Protein AF-A0A6L7NJU3-F1 (afdb_monomer)

Radius of gyration: 15.27 Å; Cα contacts (8 Å, |Δi|>4): 249; chains: 1; bounding box: 39×28×47 Å

pLDDT: mean 83.59, std 12.4, range [41.34, 96.31]

Secondary structure (DSSP, 8-state):
------EEEEEEETT-S-EEEEEEEEEEEEEEEEEETTEEEEEEEEEEEEEHHHHHHHHT--TTTGGGS-GGGEEEEETTEEEEEEEEEEETTTTEEEEEEEEEEEEEE----

Structure (mmCIF, N/CA/C/O backbone):
data_AF-A0A6L7NJU3-F1
#
_entry.id   AF-A0A6L7NJU3-F1
#
loop_
_atom_site.group_PDB
_atom_site.id
_atom_site.type_symbol
_atom_site.label_atom_id
_atom_site.label_alt_id
_atom_site.label_comp_id
_atom_site.label_asym_id
_atom_site.label_entity_id
_atom_site.label_seq_id
_atom_site.pdbx_PDB_ins_code
_atom_site.Cartn_x
_atom_site.Cartn_y
_atom_site.Cartn_z
_atom_site.occupancy
_atom_site.B_iso_or_equiv
_atom_site.auth_seq_id
_atom_site.auth_comp_id
_atom_site.auth_asym_id
_atom_site.auth_atom_id
_atom_site.pdbx_PDB_model_num
ATOM 1 N N . MET A 1 1 ? -6.549 13.985 17.426 1.00 56.78 1 MET A N 1
ATOM 2 C CA . MET A 1 1 ? -6.644 14.193 15.965 1.00 56.78 1 MET A CA 1
ATOM 3 C C . MET A 1 1 ? -7.227 12.918 15.376 1.00 56.78 1 MET A C 1
ATOM 5 O O . MET A 1 1 ? -6.828 11.865 15.842 1.00 56.78 1 MET A O 1
ATOM 9 N N . ALA A 1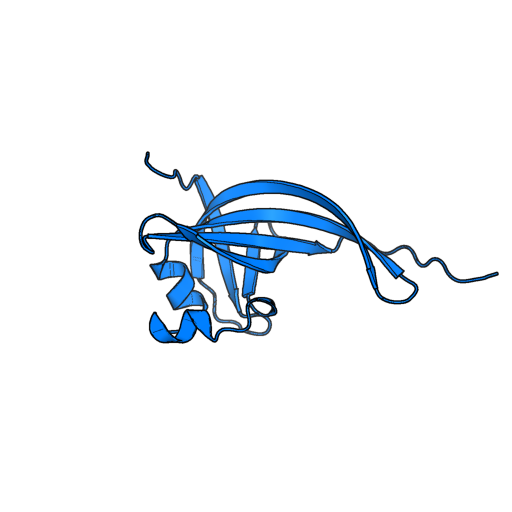 2 ? -8.215 12.988 14.480 1.00 76.88 2 ALA A N 1
ATOM 10 C CA . ALA A 1 2 ? -8.810 11.798 13.865 1.00 76.88 2 ALA A CA 1
ATOM 11 C C . ALA A 1 2 ? -8.364 11.715 12.401 1.00 76.88 2 ALA A C 1
ATOM 13 O O . ALA A 1 2 ? -8.594 12.656 11.642 1.00 76.88 2 ALA A O 1
ATOM 14 N N . ILE A 1 3 ? -7.709 10.619 12.012 1.00 86.62 3 ILE A N 1
ATOM 15 C CA . ILE A 1 3 ? -7.325 10.368 10.617 1.00 86.62 3 ILE A CA 1
ATOM 16 C C . ILE A 1 3 ? -8.593 10.105 9.794 1.00 86.62 3 ILE A C 1
ATOM 18 O O . ILE A 1 3 ? -9.370 9.199 10.101 1.00 86.62 3 ILE A O 1
ATOM 22 N N . ARG A 1 4 ? -8.808 10.899 8.741 1.00 91.25 4 ARG A N 1
ATOM 23 C CA . ARG A 1 4 ? -9.911 10.714 7.790 1.00 91.25 4 ARG A CA 1
ATOM 24 C C . ARG A 1 4 ? -9.479 9.766 6.675 1.00 91.25 4 ARG A C 1
ATOM 26 O O . ARG A 1 4 ? -8.426 9.975 6.089 1.00 91.25 4 ARG A O 1
ATOM 33 N N . LEU A 1 5 ? -10.308 8.766 6.382 1.00 93.50 5 LEU A N 1
ATOM 34 C CA . LEU A 1 5 ? -10.127 7.828 5.272 1.00 93.50 5 LEU A CA 1
ATOM 35 C C . LEU A 1 5 ? -11.168 8.160 4.204 1.00 93.50 5 LEU A C 1
ATOM 37 O O . LEU A 1 5 ? -12.363 8.118 4.493 1.00 93.50 5 LEU A O 1
ATOM 41 N N . ASP A 1 6 ? -10.731 8.552 3.015 1.00 94.81 6 ASP A N 1
ATOM 42 C CA . ASP A 1 6 ? -11.568 9.229 2.021 1.00 94.81 6 ASP A CA 1
ATOM 43 C C . ASP A 1 6 ? -11.429 8.682 0.598 1.00 94.81 6 ASP A C 1
ATOM 45 O O . ASP A 1 6 ? -12.172 9.106 -0.287 1.00 94.81 6 ASP A O 1
ATOM 49 N N . ARG A 1 7 ? -10.538 7.714 0.372 1.00 95.69 7 ARG A N 1
ATOM 50 C CA . ARG A 1 7 ? -10.363 7.051 -0.920 1.00 95.69 7 ARG A CA 1
ATOM 51 C C . ARG A 1 7 ? -10.529 5.535 -0.796 1.00 95.69 7 ARG A C 1
ATOM 53 O O . ARG A 1 7 ? -9.935 4.941 0.104 1.00 95.69 7 ARG A O 1
ATOM 60 N N . PRO A 1 8 ? -11.307 4.885 -1.677 1.00 95.56 8 PRO A N 1
ATOM 61 C CA . PRO A 1 8 ? -11.371 3.432 -1.716 1.00 95.56 8 PRO A CA 1
ATOM 62 C C . PRO A 1 8 ? -10.062 2.860 -2.271 1.00 95.56 8 PRO A C 1
ATOM 64 O O . PRO A 1 8 ? -9.511 3.375 -3.244 1.00 95.56 8 PRO A O 1
ATOM 67 N N . VAL A 1 9 ? -9.583 1.779 -1.664 1.00 95.06 9 VAL A N 1
ATOM 68 C CA . VAL A 1 9 ? -8.411 1.016 -2.103 1.00 95.06 9 VAL A CA 1
ATOM 69 C C . VAL A 1 9 ? -8.669 -0.474 -1.929 1.00 95.06 9 VAL A C 1
ATOM 71 O O . VAL A 1 9 ? -9.482 -0.888 -1.097 1.00 95.06 9 VAL A O 1
ATOM 74 N N . THR A 1 10 ? -7.918 -1.286 -2.658 1.00 93.31 10 THR A N 1
ATOM 75 C CA . THR A 1 10 ? -7.856 -2.728 -2.424 1.00 93.31 10 THR A CA 1
ATOM 76 C C . THR A 1 10 ? -6.468 -3.084 -1.921 1.00 93.31 10 THR A C 1
ATOM 78 O O . THR A 1 10 ? -5.472 -2.746 -2.554 1.00 93.31 10 THR A O 1
ATOM 81 N N . VAL A 1 11 ? -6.390 -3.776 -0.791 1.00 91.06 11 VAL A N 1
ATOM 82 C CA . VAL A 1 11 ? -5.140 -4.314 -0.247 1.00 91.06 11 VAL A CA 1
ATOM 83 C C . VAL A 1 11 ? -5.093 -5.802 -0.564 1.00 91.06 11 VAL A C 1
ATOM 85 O O . VAL A 1 11 ? -6.076 -6.510 -0.340 1.00 91.06 11 VAL A O 1
ATOM 88 N N . ARG A 1 12 ? -3.975 -6.285 -1.101 1.00 90.50 12 ARG A N 1
ATOM 89 C CA . ARG A 1 12 ? -3.804 -7.699 -1.447 1.00 90.50 12 ARG A CA 1
ATOM 90 C C . ARG A 1 12 ? -2.359 -8.148 -1.313 1.00 90.50 12 ARG A C 1
ATOM 92 O O . ARG A 1 12 ? -1.436 -7.336 -1.289 1.00 90.50 12 ARG A O 1
ATOM 99 N N . ARG A 1 13 ? -2.164 -9.462 -1.284 1.00 88.56 13 ARG A N 1
ATOM 100 C CA . ARG A 1 13 ? -0.838 -10.070 -1.386 1.00 88.56 13 ARG A CA 1
ATOM 101 C C . ARG A 1 13 ? -0.466 -10.262 -2.859 1.00 88.56 13 ARG A C 1
ATOM 103 O O . ARG A 1 13 ? -1.286 -10.721 -3.655 1.00 88.56 13 ARG A O 1
ATOM 110 N N . SER A 1 14 ? 0.775 -9.945 -3.211 1.00 86.69 14 SER A N 1
ATOM 111 C CA . SER A 1 14 ? 1.331 -10.183 -4.541 1.00 86.69 14 SER A CA 1
ATOM 112 C C . SER A 1 14 ? 1.216 -11.663 -4.902 1.00 86.69 14 SER A C 1
ATOM 114 O O . SER A 1 14 ? 1.507 -12.541 -4.087 1.00 86.69 14 SER A O 1
ATOM 116 N N . GLY A 1 15 ? 0.723 -11.939 -6.109 1.00 81.12 15 GLY A N 1
ATOM 117 C CA . GLY A 1 15 ? 0.465 -13.300 -6.588 1.00 81.12 15 GLY A CA 1
ATOM 118 C C . GLY A 1 15 ? -0.721 -14.031 -5.936 1.00 81.12 15 GLY A C 1
ATOM 119 O O . GLY A 1 15 ? -0.933 -15.193 -6.265 1.00 81.12 15 GLY A O 1
ATOM 120 N N . SER A 1 16 ? -1.500 -13.389 -5.053 1.00 82.56 16 SER A N 1
ATOM 121 C CA . SER A 1 16 ? -2.732 -13.962 -4.488 1.00 82.56 16 SER A CA 1
ATOM 122 C C . SER A 1 16 ? -3.991 -13.403 -5.158 1.00 82.56 16 SER A C 1
ATOM 124 O O . SER A 1 16 ? -4.018 -12.253 -5.609 1.00 82.56 16 SER A O 1
ATOM 126 N N . THR A 1 17 ? -5.049 -14.218 -5.192 1.00 80.69 17 THR A N 1
ATOM 127 C CA . THR A 1 17 ? -6.424 -13.786 -5.492 1.00 80.69 17 THR A CA 1
ATOM 128 C C . THR A 1 17 ? -7.124 -13.178 -4.278 1.00 80.69 17 THR A C 1
ATOM 130 O O . THR A 1 17 ? -8.135 -12.493 -4.434 1.00 80.69 17 THR A O 1
ATOM 133 N N . ASP A 1 18 ? -6.592 -13.404 -3.075 1.00 82.00 18 ASP A N 1
ATOM 134 C CA . ASP A 1 18 ? -7.144 -12.859 -1.841 1.00 82.00 18 ASP A CA 1
ATOM 135 C C . ASP A 1 18 ? -6.912 -11.351 -1.784 1.00 82.00 18 ASP A C 1
ATOM 137 O O . ASP A 1 18 ? -5.788 -10.858 -1.929 1.00 82.00 18 ASP A O 1
ATOM 141 N N . SER A 1 19 ? -7.993 -10.604 -1.576 1.00 87.50 19 SER A N 1
ATOM 142 C CA . SER A 1 19 ? -7.956 -9.148 -1.526 1.00 87.50 19 SER A CA 1
ATOM 143 C C . SER A 1 19 ? -9.029 -8.596 -0.595 1.00 87.50 19 SER A C 1
ATOM 145 O O . SER A 1 19 ? -10.084 -9.201 -0.398 1.00 87.50 19 SER A O 1
ATOM 147 N N . VAL A 1 20 ? -8.754 -7.432 -0.011 1.00 90.44 20 VAL A N 1
ATOM 148 C CA . VAL A 1 20 ? -9.669 -6.734 0.891 1.00 90.44 20 VAL A CA 1
ATOM 149 C C . VAL A 1 20 ? -9.882 -5.319 0.389 1.00 90.44 20 VAL A C 1
ATOM 151 O O . VAL A 1 20 ? -8.938 -4.540 0.250 1.00 90.44 20 VAL A O 1
ATOM 154 N N . ASN A 1 21 ? -11.143 -4.968 0.163 1.00 92.19 21 ASN A N 1
ATOM 155 C CA . ASN A 1 21 ? -11.539 -3.599 -0.134 1.00 92.19 21 ASN A CA 1
ATOM 156 C C . ASN A 1 21 ? -11.670 -2.805 1.167 1.00 92.19 21 ASN A C 1
ATOM 158 O O . ASN A 1 21 ? -12.319 -3.244 2.117 1.00 92.19 21 ASN A O 1
ATOM 162 N N . THR A 1 22 ? -11.061 -1.625 1.215 1.00 92.94 22 THR A N 1
ATOM 163 C CA . THR A 1 22 ? -11.091 -0.741 2.383 1.00 92.94 22 THR A CA 1
ATOM 164 C C . THR A 1 22 ? -11.019 0.724 1.962 1.00 92.94 22 THR A C 1
ATOM 166 O O . THR A 1 22 ? -10.859 1.053 0.789 1.00 92.94 22 THR A O 1
ATOM 169 N N . TRP A 1 23 ? -11.146 1.617 2.936 1.00 94.25 23 TRP A N 1
ATOM 170 C CA . TRP A 1 23 ? -10.892 3.041 2.765 1.00 94.25 23 TRP A CA 1
ATOM 171 C C . TRP A 1 23 ? -9.498 3.390 3.283 1.00 94.25 23 TRP A C 1
ATOM 173 O O . TRP A 1 23 ? -9.059 2.868 4.313 1.00 94.25 23 TRP A O 1
ATOM 183 N N . ALA A 1 24 ? -8.830 4.300 2.584 1.00 95.50 24 ALA A N 1
ATOM 184 C CA . ALA A 1 24 ? -7.535 4.848 2.940 1.00 95.50 24 ALA A CA 1
ATOM 185 C C . ALA A 1 24 ? -7.546 6.380 2.884 1.00 95.50 24 ALA A C 1
ATOM 187 O O . ALA A 1 24 ? -8.342 6.978 2.161 1.00 95.50 24 ALA A O 1
ATOM 188 N N . ARG A 1 25 ? -6.628 7.009 3.618 1.00 96.19 25 ARG A N 1
ATOM 189 C CA . ARG A 1 25 ? -6.100 8.330 3.253 1.00 96.19 25 ARG A CA 1
ATOM 190 C C . ARG A 1 25 ? -4.963 8.104 2.265 1.00 96.19 25 ARG A C 1
ATOM 192 O O . ARG A 1 25 ? -4.094 7.284 2.561 1.00 96.19 25 ARG A O 1
ATOM 199 N N . VAL A 1 26 ? -4.960 8.810 1.141 1.00 96.06 26 VAL A N 1
ATOM 200 C CA . VAL A 1 26 ? -3.912 8.682 0.118 1.00 96.06 26 VAL A CA 1
ATOM 201 C C . VAL A 1 26 ? -3.199 10.014 -0.039 1.00 96.06 26 VAL A C 1
ATOM 203 O O . VAL A 1 26 ? -3.845 11.029 -0.290 1.00 96.06 26 VAL A O 1
ATOM 206 N N . GLU A 1 27 ? -1.880 10.004 0.108 1.00 96.06 27 GLU A N 1
ATOM 207 C CA . GLU A 1 27 ? -1.024 11.181 -0.046 1.00 96.06 27 GLU A CA 1
ATOM 208 C C . GLU A 1 27 ? 0.060 10.891 -1.084 1.00 96.06 27 GLU A C 1
ATOM 210 O O . GLU A 1 27 ? 0.606 9.787 -1.133 1.00 96.06 27 GLU A O 1
ATOM 215 N N . ASP A 1 28 ? 0.364 11.868 -1.936 1.00 93.25 28 ASP A N 1
ATOM 216 C CA . ASP A 1 28 ? 1.465 11.740 -2.887 1.00 93.25 28 ASP A CA 1
ATOM 217 C C . ASP A 1 28 ? 2.794 11.920 -2.147 1.00 93.25 28 ASP A C 1
ATOM 219 O O . ASP A 1 28 ? 3.014 12.927 -1.476 1.00 93.25 28 ASP A O 1
ATOM 223 N N . ALA A 1 29 ? 3.687 10.938 -2.280 1.00 90.56 29 ALA A N 1
ATOM 224 C CA . ALA A 1 29 ? 5.025 10.965 -1.683 1.00 90.56 29 ALA A CA 1
ATOM 225 C C . ALA A 1 29 ? 6.101 11.426 -2.683 1.00 90.56 29 ALA A C 1
ATOM 227 O O . ALA A 1 29 ? 7.282 11.489 -2.352 1.00 90.56 29 ALA A O 1
ATOM 228 N N . GLY A 1 30 ? 5.691 11.761 -3.910 1.00 90.88 30 GLY A N 1
ATOM 229 C CA . GLY A 1 30 ? 6.559 12.256 -4.971 1.00 90.88 30 GLY A CA 1
ATOM 230 C C . GLY A 1 30 ? 6.840 11.228 -6.064 1.00 90.88 30 GLY A C 1
ATOM 231 O O . GLY A 1 30 ? 6.265 10.140 -6.116 1.00 90.88 30 GLY A O 1
ATOM 232 N N . THR A 1 31 ? 7.704 11.618 -6.996 1.00 89.56 31 THR A N 1
ATOM 233 C CA . THR A 1 31 ? 8.213 10.752 -8.063 1.00 89.56 31 THR A CA 1
ATOM 234 C C . THR A 1 31 ? 9.729 10.861 -8.074 1.00 89.56 31 THR A C 1
ATOM 236 O O . THR A 1 31 ? 10.255 11.970 -7.999 1.00 89.56 31 THR A O 1
ATOM 239 N N . PHE A 1 32 ? 10.423 9.732 -8.148 1.00 86.00 32 PHE A N 1
ATOM 240 C CA . PHE A 1 32 ? 11.883 9.681 -8.219 1.00 86.00 32 PHE A CA 1
ATOM 241 C C . PHE A 1 32 ? 12.334 8.663 -9.262 1.00 86.00 32 PHE A C 1
ATOM 243 O O . PHE A 1 32 ? 11.544 7.836 -9.711 1.00 86.00 32 PHE A O 1
ATOM 250 N N . GLU A 1 33 ? 13.596 8.738 -9.666 1.00 86.62 33 GLU A N 1
ATOM 251 C CA . GLU A 1 33 ? 14.201 7.759 -10.564 1.00 86.62 33 GLU A CA 1
ATOM 252 C C . GLU A 1 33 ? 14.871 6.651 -9.742 1.00 86.62 33 GLU A C 1
ATOM 254 O O . GLU A 1 33 ? 15.604 6.920 -8.791 1.00 86.62 33 GLU A O 1
ATOM 259 N N . GLU A 1 34 ? 14.603 5.399 -10.095 1.00 83.50 34 GLU A N 1
ATOM 260 C CA . GLU A 1 34 ? 15.250 4.211 -9.543 1.00 83.50 34 GLU A CA 1
ATOM 261 C C . GLU A 1 34 ? 16.064 3.550 -10.654 1.00 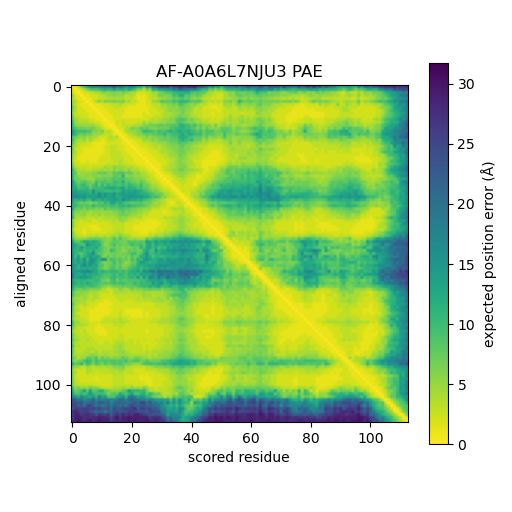83.50 34 GLU A C 1
ATOM 263 O O . GLU A 1 34 ? 15.543 3.285 -11.738 1.00 83.50 34 GLU A O 1
ATOM 268 N N . THR A 1 35 ? 17.334 3.258 -10.388 1.00 83.19 35 THR A N 1
ATOM 269 C CA . THR A 1 35 ? 18.190 2.515 -11.319 1.00 83.19 35 THR A CA 1
ATOM 270 C C . THR A 1 35 ? 18.255 1.056 -10.887 1.00 83.19 35 THR A C 1
ATOM 272 O O . THR A 1 35 ? 18.638 0.756 -9.757 1.00 83.19 35 THR A O 1
ATOM 275 N N . SER A 1 36 ? 17.907 0.135 -11.787 1.00 79.62 36 SER A N 1
ATOM 276 C CA . SER A 1 36 ? 18.053 -1.307 -11.568 1.00 79.62 36 SER A CA 1
ATOM 277 C C . SER A 1 36 ? 18.707 -1.945 -12.792 1.00 79.62 36 SER A C 1
ATOM 279 O O . SER A 1 36 ? 18.096 -2.033 -13.860 1.00 79.62 36 SER A O 1
ATOM 281 N N . GLY A 1 37 ? 19.973 -2.349 -12.641 1.00 82.94 37 GLY A N 1
ATOM 282 C CA . GLY A 1 37 ? 20.831 -2.751 -13.761 1.00 82.94 37 GLY A CA 1
ATOM 283 C C . GLY A 1 37 ? 21.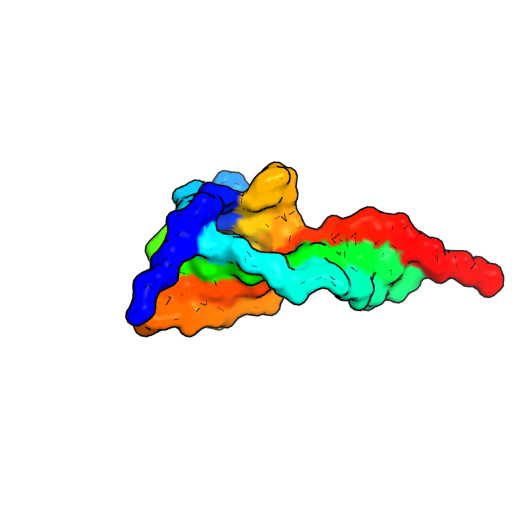093 -1.581 -14.716 1.00 82.94 37 GLY A C 1
ATOM 284 O O . GLY A 1 37 ? 21.301 -0.457 -14.268 1.00 82.94 37 GLY A O 1
ATOM 285 N N . ASP A 1 38 ? 21.002 -1.836 -16.023 1.00 82.38 38 ASP A N 1
ATOM 286 C CA . ASP A 1 38 ? 21.189 -0.833 -17.091 1.00 82.38 38 AS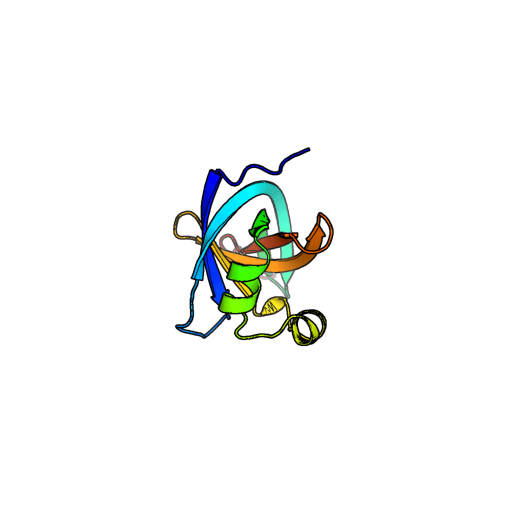P A CA 1
ATOM 287 C C . ASP A 1 38 ? 19.909 -0.036 -17.414 1.00 82.38 38 ASP A C 1
ATOM 289 O O . ASP A 1 38 ? 19.752 0.553 -18.489 1.00 82.38 38 ASP A O 1
ATOM 293 N N . SER A 1 39 ? 18.931 -0.072 -16.509 1.00 75.31 39 SER A N 1
ATOM 294 C CA . SER A 1 39 ? 17.616 0.533 -16.704 1.00 75.31 39 SER A CA 1
ATOM 295 C C . SER A 1 39 ? 17.324 1.567 -15.628 1.00 75.31 39 SER A C 1
ATOM 297 O O . SER A 1 39 ? 17.495 1.305 -14.436 1.00 75.31 39 SER A O 1
ATOM 299 N N . VAL A 1 40 ? 16.833 2.725 -16.068 1.00 81.00 40 VAL A N 1
ATOM 300 C CA . VAL A 1 40 ? 16.302 3.781 -15.202 1.00 81.00 40 VAL A CA 1
ATOM 301 C C . VAL A 1 40 ? 14.782 3.752 -15.300 1.00 81.00 40 VAL A C 1
ATOM 303 O O . VAL A 1 40 ? 14.214 3.755 -16.396 1.00 81.00 40 VAL A O 1
ATOM 306 N N . TYR A 1 41 ? 14.126 3.711 -14.146 1.00 83.94 41 TYR A N 1
ATOM 307 C CA . TYR A 1 41 ? 12.676 3.673 -14.010 1.00 83.94 41 TYR A CA 1
ATOM 308 C C . TYR A 1 41 ? 12.218 4.914 -13.257 1.00 83.94 41 TYR A C 1
ATOM 310 O O . TYR A 1 41 ? 12.766 5.242 -12.209 1.00 83.94 41 TYR A O 1
ATOM 318 N N . GLY A 1 42 ? 11.164 5.572 -13.734 1.00 86.12 42 GLY A N 1
ATOM 319 C CA . GLY A 1 42 ? 10.422 6.489 -12.874 1.00 86.12 42 GLY A CA 1
ATOM 320 C C . GLY A 1 42 ? 9.618 5.685 -11.853 1.00 86.12 42 GLY A C 1
ATOM 321 O O . GLY A 1 42 ? 8.985 4.693 -12.207 1.00 86.12 42 GLY A O 1
ATOM 322 N N . VAL A 1 43 ? 9.596 6.101 -10.595 1.00 86.44 43 VAL A N 1
ATOM 323 C CA . VAL A 1 43 ? 8.779 5.497 -9.539 1.00 86.44 43 VAL A CA 1
ATOM 324 C C . VAL A 1 43 ? 7.869 6.571 -8.970 1.00 86.44 43 VAL A C 1
ATOM 326 O O . VAL A 1 43 ? 8.340 7.541 -8.385 1.00 86.44 43 VAL A O 1
ATOM 329 N N . SER A 1 44 ? 6.556 6.400 -9.139 1.00 92.25 44 SER A N 1
ATOM 330 C CA . SER A 1 44 ? 5.552 7.218 -8.451 1.00 92.25 44 SER A CA 1
ATOM 331 C C . SER A 1 44 ? 5.281 6.601 -7.087 1.00 92.25 44 SER A C 1
ATOM 333 O O . SER A 1 44 ? 4.836 5.454 -7.005 1.00 92.25 44 SER A O 1
ATOM 335 N N . GLN A 1 45 ? 5.548 7.348 -6.023 1.00 94.31 45 GLN A N 1
ATOM 336 C CA . GLN A 1 45 ? 5.372 6.888 -4.654 1.00 94.31 45 GLN A CA 1
ATOM 337 C C . GLN A 1 45 ? 4.171 7.569 -4.001 1.00 94.31 45 GLN A C 1
ATOM 339 O O . GLN A 1 45 ? 3.915 8.759 -4.196 1.00 94.31 45 GLN A O 1
ATOM 344 N N . ARG A 1 46 ? 3.427 6.800 -3.206 1.00 96.06 46 ARG A N 1
ATOM 345 C CA . ARG A 1 46 ? 2.283 7.273 -2.426 1.00 96.06 46 ARG A CA 1
ATOM 346 C C . ARG A 1 46 ? 2.315 6.697 -1.017 1.00 96.06 46 ARG A C 1
ATOM 348 O O . ARG A 1 46 ? 2.822 5.596 -0.796 1.00 96.06 46 ARG A O 1
ATOM 355 N N . GLU A 1 47 ? 1.748 7.437 -0.075 1.00 96.31 47 GLU A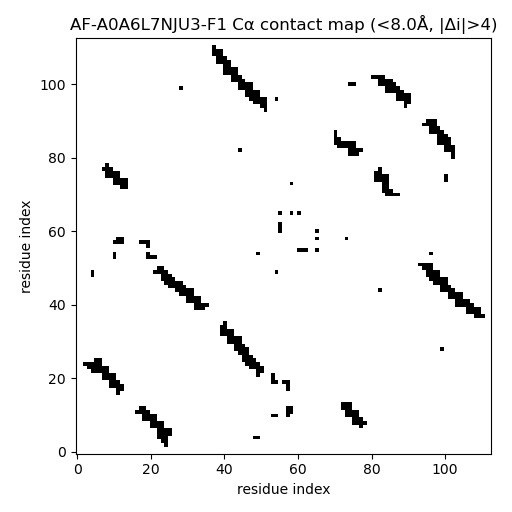 N 1
ATOM 356 C CA . GLU A 1 47 ? 1.462 6.966 1.276 1.00 96.31 47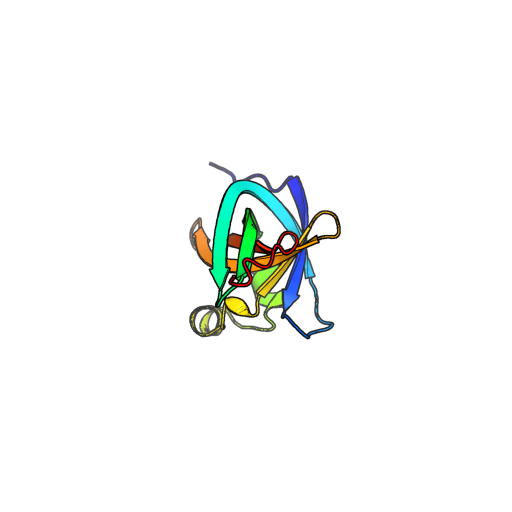 GLU A CA 1
ATOM 357 C C . GLU A 1 47 ? -0.025 6.627 1.401 1.00 96.31 47 GLU A C 1
ATOM 359 O O . GLU A 1 47 ? -0.899 7.444 1.112 1.00 96.31 47 GLU A O 1
ATOM 364 N N . PHE A 1 48 ? -0.313 5.416 1.865 1.00 95.25 48 PHE A N 1
ATOM 365 C CA . PHE A 1 48 ? -1.660 4.910 2.088 1.00 95.25 48 PHE A CA 1
ATOM 366 C C . PHE A 1 48 ? -1.859 4.666 3.577 1.00 95.25 48 PHE A C 1
ATOM 368 O O . PHE A 1 48 ? -1.255 3.760 4.146 1.00 95.25 48 PHE A O 1
ATOM 375 N N . THR A 1 49 ? -2.716 5.448 4.226 1.00 95.12 49 THR A N 1
ATOM 376 C CA . THR A 1 49 ? -3.103 5.174 5.614 1.00 95.12 49 THR A CA 1
ATOM 377 C C . THR A 1 49 ? -4.396 4.374 5.637 1.00 95.12 49 THR A C 1
ATOM 379 O O . THR A 1 49 ? -5.427 4.894 5.229 1.00 95.12 49 THR A O 1
ATOM 382 N N . VAL A 1 50 ? -4.361 3.136 6.129 1.00 92.38 50 VAL A N 1
ATOM 383 C CA . VAL A 1 50 ? -5.502 2.204 6.217 1.00 92.38 50 VAL A CA 1
ATOM 384 C C . VAL A 1 50 ? -5.771 1.795 7.663 1.00 92.38 50 VAL A C 1
ATOM 386 O O . VAL A 1 50 ? -4.902 1.923 8.524 1.00 92.38 50 VAL A O 1
ATOM 389 N N . ARG A 1 51 ? -6.970 1.276 7.958 1.00 89.12 51 ARG A N 1
ATOM 390 C CA . ARG A 1 51 ? -7.251 0.657 9.268 1.00 89.12 51 ARG A CA 1
ATOM 391 C C . ARG A 1 51 ? -6.485 -0.658 9.434 1.00 89.12 51 ARG A C 1
ATOM 393 O O . ARG A 1 51 ? -6.308 -1.399 8.472 1.00 89.12 51 ARG A O 1
ATOM 400 N N . PHE A 1 52 ? -6.132 -0.969 10.678 1.00 80.06 52 PHE A N 1
ATOM 401 C CA . PHE A 1 52 ? -5.391 -2.172 11.069 1.00 80.06 52 PHE A CA 1
ATOM 402 C C . PHE A 1 52 ? -6.074 -3.493 10.674 1.00 80.06 52 PHE A C 1
ATOM 404 O O . PHE A 1 52 ? -5.451 -4.373 10.092 1.00 80.06 52 PHE A O 1
ATOM 411 N N . ILE A 1 53 ? -7.380 -3.621 10.933 1.00 73.62 53 ILE A N 1
ATOM 412 C CA . ILE A 1 53 ? -8.114 -4.881 10.717 1.00 73.62 53 ILE A CA 1
ATOM 413 C C . ILE A 1 53 ? -8.167 -5.292 9.229 1.00 73.62 53 ILE A C 1
ATOM 415 O O . ILE A 1 53 ? -7.757 -6.410 8.928 1.00 73.62 53 ILE A O 1
ATOM 419 N N . PRO A 1 54 ? -8.590 -4.428 8.279 1.00 69.44 54 PRO A N 1
ATOM 420 C CA . PRO A 1 54 ? -8.560 -4.765 6.851 1.00 69.44 54 PRO A CA 1
ATOM 421 C C . PRO A 1 54 ? -7.173 -5.164 6.335 1.00 69.44 54 PRO A C 1
ATOM 423 O O . PRO A 1 54 ? -7.064 -6.016 5.458 1.00 69.44 54 PRO A O 1
ATOM 426 N N . PHE A 1 55 ? -6.121 -4.563 6.894 1.00 71.88 55 PHE A N 1
ATOM 427 C CA . PHE A 1 55 ? -4.739 -4.893 6.571 1.00 71.88 55 PHE A CA 1
ATOM 428 C C . PHE A 1 55 ? -4.363 -6.309 7.039 1.00 71.88 55 PHE A C 1
ATOM 430 O O . PHE A 1 55 ? -3.902 -7.099 6.220 1.00 71.88 55 PHE A O 1
ATOM 437 N N . LEU A 1 56 ? -4.642 -6.677 8.298 1.00 71.19 56 LEU A N 1
ATOM 438 C CA . LEU A 1 56 ? -4.426 -8.046 8.796 1.00 71.19 56 LEU A CA 1
ATOM 439 C C . LEU A 1 56 ? -5.172 -9.094 7.967 1.00 71.19 56 LEU A C 1
ATOM 441 O O . LEU A 1 56 ? -4.613 -10.131 7.615 1.00 71.19 56 LEU A O 1
ATOM 445 N N . THR A 1 57 ? -6.432 -8.807 7.629 1.00 72.19 57 THR A N 1
ATOM 446 C CA . THR A 1 57 ? -7.252 -9.699 6.806 1.00 72.19 57 THR A CA 1
ATOM 447 C C . THR A 1 57 ? -6.643 -9.889 5.418 1.00 72.19 57 THR A C 1
ATOM 449 O O . THR A 1 57 ? -6.551 -11.022 4.959 1.00 72.19 57 THR A O 1
ATOM 452 N N . ALA A 1 58 ? -6.165 -8.818 4.772 1.00 65.06 58 ALA A N 1
ATOM 453 C CA . ALA A 1 58 ? -5.496 -8.911 3.470 1.00 65.06 58 ALA A CA 1
ATOM 454 C C . ALA A 1 58 ? -4.180 -9.695 3.538 1.00 65.06 58 ALA A C 1
ATOM 456 O O . ALA A 1 58 ? -3.790 -10.360 2.578 1.00 65.06 58 ALA A O 1
ATOM 457 N N . LEU A 1 59 ? -3.495 -9.622 4.678 1.00 69.06 59 LEU A N 1
ATOM 458 C CA . LEU A 1 59 ? -2.280 -10.378 4.921 1.00 69.06 59 LEU A CA 1
ATOM 459 C C . LEU A 1 59 ? -2.539 -11.831 5.310 1.00 69.06 59 LEU A C 1
ATOM 461 O O . LEU A 1 59 ? -1.568 -12.576 5.342 1.00 69.06 59 LEU A O 1
ATOM 465 N N . GLY A 1 60 ? -3.772 -12.253 5.616 1.00 71.00 60 GLY A N 1
ATOM 466 C CA . GLY A 1 60 ? -4.030 -13.580 6.189 1.00 71.00 60 GLY A CA 1
ATOM 467 C C . GLY A 1 60 ? -3.156 -13.860 7.418 1.00 71.00 60 GLY A C 1
ATOM 468 O O . GLY A 1 60 ? -2.722 -14.991 7.611 1.00 71.00 60 GLY A O 1
ATOM 469 N N . ALA A 1 61 ? -2.829 -12.808 8.172 1.00 68.69 61 ALA A N 1
ATOM 470 C CA . ALA A 1 61 ? -1.852 -12.825 9.250 1.00 68.69 61 ALA A CA 1
ATOM 471 C C . ALA A 1 61 ? -2.511 -12.392 10.560 1.00 68.69 61 ALA A C 1
ATOM 473 O O . ALA A 1 61 ? -3.433 -11.570 10.580 1.00 68.69 61 ALA A O 1
ATOM 474 N N . THR A 1 62 ? -2.020 -12.935 11.665 1.00 72.00 62 THR A N 1
ATOM 475 C CA . THR A 1 62 ? -2.361 -12.467 13.010 1.00 72.00 62 THR A CA 1
ATOM 476 C C . THR A 1 62 ? -1.486 -11.274 13.415 1.00 72.00 62 THR A C 1
ATOM 478 O O . THR A 1 62 ? -0.441 -11.026 12.817 1.00 72.00 62 THR A O 1
ATOM 481 N N . ASP A 1 63 ? -1.891 -10.521 14.447 1.00 67.69 63 ASP A N 1
ATOM 482 C CA . ASP A 1 63 ? -1.157 -9.338 14.951 1.00 67.69 63 ASP A CA 1
ATOM 483 C C . ASP A 1 63 ? 0.330 -9.635 15.249 1.00 67.69 63 ASP A C 1
ATOM 485 O O . ASP A 1 63 ? 1.198 -8.815 14.964 1.00 67.69 63 ASP A O 1
ATOM 489 N N . GLY A 1 64 ? 0.648 -10.841 15.737 1.00 65.31 64 GLY A N 1
ATOM 490 C CA . GLY A 1 64 ? 2.028 -11.265 16.007 1.00 65.31 64 GLY A CA 1
ATOM 491 C C . GLY A 1 64 ? 2.864 -11.584 14.760 1.00 65.31 64 GLY A C 1
ATOM 492 O O . GLY A 1 64 ? 4.090 -11.574 14.831 1.00 65.31 64 GLY A O 1
ATOM 493 N N . GLU A 1 65 ? 2.229 -11.840 13.616 1.00 70.62 65 GLU A N 1
ATOM 494 C CA . GLU A 1 65 ? 2.889 -12.251 12.368 1.00 70.62 65 GLU A CA 1
ATOM 495 C C . GLU A 1 65 ? 3.165 -11.073 11.425 1.00 70.62 65 GLU A C 1
ATOM 497 O O . GLU A 1 65 ? 3.964 -11.203 10.498 1.00 70.62 65 GLU A O 1
ATOM 502 N N . VAL A 1 66 ? 2.570 -9.901 11.677 1.00 68.50 66 VAL A N 1
ATOM 503 C CA . VAL A 1 66 ? 2.783 -8.690 10.863 1.00 68.50 66 VAL A CA 1
ATOM 504 C C . VAL A 1 66 ? 4.252 -8.289 10.817 1.00 68.50 66 VAL A C 1
ATOM 506 O O . VAL A 1 66 ? 4.754 -7.939 9.753 1.00 68.50 66 VAL A O 1
ATOM 509 N N . GLY A 1 67 ? 4.960 -8.380 11.947 1.00 66.44 67 GLY A N 1
ATOM 510 C CA . GLY A 1 67 ? 6.384 -8.040 12.016 1.00 66.44 67 GLY A CA 1
ATOM 511 C C . GLY A 1 67 ? 7.290 -8.980 11.213 1.00 66.44 67 GLY A C 1
ATOM 512 O O . GLY A 1 67 ? 8.404 -8.597 10.873 1.00 66.44 67 GLY A O 1
ATOM 513 N N . ALA A 1 68 ? 6.817 -10.190 10.898 1.00 74.69 68 ALA A N 1
ATOM 514 C CA . ALA A 1 68 ? 7.537 -11.178 10.096 1.00 74.69 68 ALA A CA 1
ATOM 515 C C . ALA A 1 68 ? 7.103 -11.184 8.619 1.00 74.69 68 ALA A C 1
ATOM 517 O O . ALA A 1 68 ? 7.696 -11.894 7.805 1.00 74.69 68 ALA A O 1
ATOM 518 N N . PHE A 1 69 ? 6.065 -10.423 8.261 1.00 78.00 69 PHE A N 1
ATOM 519 C CA . PHE A 1 69 ? 5.563 -10.374 6.898 1.00 78.00 69 PHE A CA 1
ATOM 520 C C . PHE A 1 69 ? 6.549 -9.639 5.979 1.00 78.00 69 PHE A C 1
ATOM 522 O O . PHE A 1 69 ? 6.950 -8.506 6.243 1.00 78.00 69 PHE A O 1
ATOM 529 N N . ASP A 1 70 ? 6.900 -10.272 4.859 1.00 85.50 70 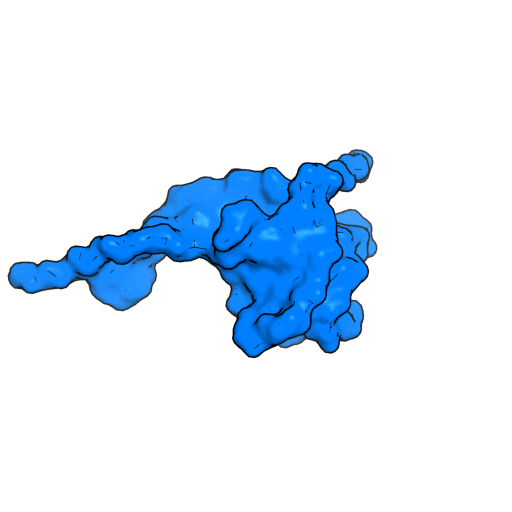ASP A N 1
ATOM 530 C CA . ASP A 1 70 ? 7.699 -9.649 3.804 1.00 85.50 70 ASP A CA 1
ATOM 531 C C . ASP A 1 70 ? 6.881 -8.558 3.103 1.00 85.50 70 ASP A C 1
ATOM 533 O O . ASP A 1 70 ? 6.085 -8.828 2.198 1.00 85.50 70 ASP A O 1
ATOM 537 N N . ILE A 1 71 ? 7.085 -7.313 3.536 1.00 85.25 71 ILE A N 1
ATOM 538 C CA . ILE A 1 71 ? 6.312 -6.159 3.077 1.00 85.25 71 ILE A CA 1
ATOM 539 C C . ILE A 1 71 ? 6.396 -5.945 1.562 1.00 85.25 71 ILE A C 1
ATOM 541 O O . ILE A 1 71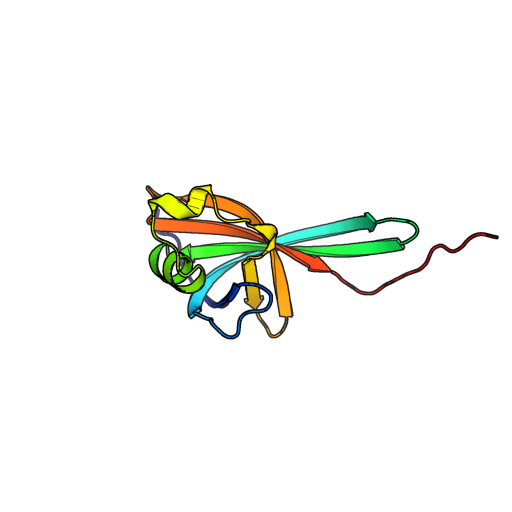 ? 5.444 -5.436 0.980 1.00 85.25 71 ILE A O 1
ATOM 545 N N . SER A 1 72 ? 7.463 -6.406 0.899 1.00 86.44 72 SER A N 1
ATOM 546 C CA . SER A 1 72 ? 7.604 -6.299 -0.560 1.00 86.44 72 SER A CA 1
ATOM 547 C C . SER A 1 72 ? 6.542 -7.095 -1.331 1.00 86.44 72 SER A C 1
ATOM 549 O O . SER A 1 72 ? 6.287 -6.831 -2.505 1.00 86.44 72 SER A O 1
ATOM 551 N N . LYS A 1 73 ? 5.868 -8.042 -0.664 1.00 88.88 73 LYS A N 1
ATOM 552 C CA . LYS A 1 73 ? 4.750 -8.824 -1.210 1.00 88.88 73 LYS A CA 1
ATOM 553 C C . LYS A 1 73 ? 3.386 -8.197 -0.944 1.00 88.88 73 LYS A C 1
ATOM 555 O O . LYS A 1 73 ? 2.376 -8.808 -1.286 1.00 88.88 73 LYS A O 1
ATOM 560 N N . LEU A 1 74 ? 3.314 -7.026 -0.319 1.00 89.56 74 LEU A N 1
ATOM 561 C CA . LEU A 1 74 ? 2.066 -6.295 -0.146 1.00 89.56 74 LEU A CA 1
ATOM 562 C C . LEU A 1 74 ? 1.833 -5.366 -1.334 1.00 89.56 74 LEU A C 1
ATOM 564 O O . LEU A 1 74 ? 2.693 -4.567 -1.703 1.00 89.56 74 LEU A O 1
ATOM 568 N N . GLU A 1 75 ? 0.634 -5.435 -1.895 1.00 92.81 75 GLU A N 1
ATOM 569 C CA . GLU A 1 75 ? 0.214 -4.599 -3.008 1.00 92.81 75 GLU A CA 1
ATOM 570 C C . GLU A 1 75 ? -1.057 -3.828 -2.657 1.00 92.81 75 GLU A C 1
ATOM 572 O O . GLU A 1 75 ? -1.999 -4.358 -2.060 1.00 92.81 75 GLU A O 1
ATOM 577 N N . ILE A 1 76 ? -1.090 -2.564 -3.067 1.00 93.56 76 ILE A N 1
ATOM 578 C CA . ILE A 1 76 ? -2.247 -1.685 -2.942 1.00 93.56 76 ILE A CA 1
ATOM 579 C C . ILE A 1 76 ? -2.722 -1.337 -4.345 1.00 93.56 76 ILE A C 1
ATOM 581 O O . ILE A 1 76 ? -1.977 -0.762 -5.140 1.00 93.56 76 ILE A O 1
ATOM 585 N N . VAL A 1 77 ? -3.968 -1.683 -4.652 1.00 94.06 77 VAL A N 1
ATOM 586 C CA . VAL A 1 77 ? -4.631 -1.269 -5.886 1.00 94.06 77 VAL A CA 1
ATOM 587 C C . VAL A 1 77 ? -5.403 0.013 -5.612 1.00 94.06 77 VAL A C 1
ATOM 589 O O . VAL A 1 77 ? -6.294 0.052 -4.760 1.00 94.06 77 VAL A O 1
ATOM 592 N N . PHE A 1 78 ? -5.060 1.062 -6.346 1.00 95.31 78 PHE A N 1
ATOM 593 C CA . PHE A 1 78 ? -5.691 2.370 -6.251 1.00 95.31 78 PHE A CA 1
ATOM 594 C C . PHE A 1 78 ? -5.825 2.978 -7.645 1.00 95.31 78 PHE A C 1
ATOM 596 O O . PHE A 1 78 ? -4.870 2.963 -8.418 1.00 95.31 78 PHE A O 1
ATOM 603 N N . GLU A 1 79 ? -7.024 3.467 -7.978 1.00 94.25 79 GLU A N 1
ATOM 604 C CA . GLU A 1 79 ? -7.331 4.072 -9.288 1.00 94.25 79 GLU A CA 1
ATOM 605 C C . GLU A 1 79 ? -6.920 3.181 -10.484 1.00 94.25 79 GLU A C 1
ATOM 607 O O . GLU A 1 79 ? -6.458 3.655 -11.515 1.00 94.25 79 GLU A O 1
ATOM 612 N N . GLY A 1 80 ? -7.074 1.857 -10.345 1.00 91.75 80 GLY A N 1
ATOM 613 C CA . GLY A 1 80 ? -6.719 0.881 -11.387 1.00 91.75 80 GLY A CA 1
ATOM 614 C C . GLY A 1 80 ? -5.218 0.593 -11.516 1.00 91.75 80 GLY A C 1
ATOM 615 O O . GLY A 1 80 ? -4.805 -0.145 -12.410 1.00 91.75 80 GLY A O 1
ATOM 616 N N . HIS A 1 81 ? -4.393 1.139 -10.625 1.00 93.25 81 HIS A N 1
ATOM 617 C CA . HIS A 1 81 ? -2.951 0.940 -10.608 1.00 93.25 81 HIS A CA 1
ATOM 618 C C . HIS A 1 81 ? -2.498 0.136 -9.393 1.00 93.25 81 HIS A C 1
ATOM 620 O O . HIS A 1 81 ? -3.059 0.267 -8.310 1.00 93.25 81 HIS A O 1
ATOM 626 N N . VAL A 1 82 ? -1.454 -0.674 -9.578 1.00 92.81 82 VAL A N 1
ATOM 627 C CA . VAL A 1 82 ? -0.834 -1.468 -8.512 1.00 92.81 82 VAL A CA 1
ATOM 628 C C . VAL A 1 82 ? 0.380 -0.722 -7.962 1.00 92.81 82 VAL A C 1
ATOM 630 O O . VAL A 1 82 ? 1.265 -0.328 -8.723 1.00 92.81 82 VAL A O 1
ATOM 633 N N . TYR A 1 83 ? 0.412 -0.555 -6.644 1.00 94.19 83 TYR A N 1
ATOM 634 C CA . TYR A 1 83 ? 1.527 -0.008 -5.881 1.00 94.19 83 TYR A CA 1
ATOM 635 C C . TYR A 1 83 ? 2.098 -1.104 -4.984 1.00 94.19 83 TYR A C 1
ATOM 637 O O . TYR A 1 83 ? 1.365 -1.699 -4.194 1.00 94.19 83 TYR A O 1
ATOM 645 N N . THR A 1 84 ? 3.396 -1.362 -5.084 1.00 93.38 84 THR A N 1
ATOM 646 C CA . THR A 1 84 ? 4.101 -2.332 -4.239 1.00 93.38 84 THR A CA 1
ATOM 647 C C . THR A 1 84 ? 4.613 -1.630 -2.991 1.00 93.38 84 THR A C 1
ATOM 649 O O . THR A 1 84 ? 5.261 -0.585 -3.088 1.00 93.38 84 THR A O 1
ATOM 652 N N . ALA A 1 85 ? 4.307 -2.173 -1.815 1.00 91.75 85 ALA A N 1
ATOM 653 C CA . ALA A 1 85 ? 4.729 -1.581 -0.557 1.00 91.75 85 ALA A CA 1
ATOM 654 C C . ALA A 1 85 ? 6.248 -1.688 -0.370 1.00 91.75 85 ALA A C 1
ATOM 656 O O . ALA A 1 85 ? 6.866 -2.713 -0.649 1.00 91.75 85 ALA A O 1
ATOM 657 N N . THR A 1 86 ? 6.841 -0.613 0.134 1.00 91.06 86 THR A N 1
ATOM 658 C CA . THR A 1 86 ? 8.272 -0.521 0.448 1.00 91.06 86 THR A CA 1
ATOM 659 C C . THR A 1 86 ? 8.516 -0.239 1.923 1.00 91.06 86 THR A C 1
ATOM 661 O O . THR A 1 86 ? 9.594 -0.530 2.431 1.00 91.06 86 THR A O 1
ATOM 664 N N . ASN A 1 87 ? 7.527 0.323 2.622 1.00 91.19 87 ASN A N 1
ATOM 665 C CA . ASN A 1 87 ? 7.618 0.614 4.045 1.00 91.19 87 ASN A CA 1
ATOM 666 C C . ASN A 1 87 ? 6.243 0.536 4.722 1.00 91.19 87 ASN A C 1
ATOM 668 O O . ASN A 1 87 ? 5.213 0.796 4.096 1.00 91.19 87 ASN A O 1
ATOM 672 N N . LEU A 1 88 ? 6.241 0.226 6.018 1.00 89.19 88 LEU A N 1
ATOM 673 C CA . LEU A 1 88 ? 5.054 0.116 6.860 1.00 89.19 88 LEU A CA 1
ATOM 674 C C . LEU A 1 88 ? 5.319 0.770 8.217 1.00 89.19 88 LEU A C 1
ATOM 676 O O . LEU A 1 88 ? 6.279 0.430 8.902 1.00 89.19 88 LEU A O 1
ATOM 680 N N . VAL A 1 89 ? 4.433 1.673 8.634 1.00 89.75 89 VAL A N 1
ATOM 681 C CA . VAL A 1 89 ? 4.505 2.352 9.932 1.00 89.75 89 VAL A CA 1
ATOM 682 C C . VAL A 1 89 ? 3.182 2.196 10.676 1.00 89.75 89 VAL A C 1
ATOM 684 O O . VAL A 1 89 ? 2.113 2.485 10.135 1.00 89.75 89 VAL A O 1
ATOM 687 N N . GLU A 1 90 ? 3.242 1.759 11.933 1.00 88.75 90 GLU A N 1
ATOM 688 C CA . GLU A 1 90 ? 2.080 1.708 12.826 1.00 88.75 90 GLU A CA 1
ATOM 689 C C . GLU A 1 90 ? 1.740 3.099 13.365 1.00 88.75 90 GLU A C 1
ATOM 691 O O . GLU A 1 90 ? 2.612 3.837 13.825 1.00 88.75 90 GLU A O 1
ATOM 696 N N . LEU A 1 91 ? 0.455 3.449 13.358 1.00 87.94 91 LEU A N 1
ATOM 697 C CA . LEU A 1 91 ? -0.049 4.719 13.871 1.00 87.94 91 LEU A CA 1
ATOM 698 C C . LEU A 1 91 ? -1.135 4.492 14.930 1.00 87.94 91 LEU A C 1
ATOM 700 O O . LEU A 1 91 ? -1.881 3.510 14.907 1.00 87.94 91 LEU A O 1
ATOM 704 N N . GLU A 1 92 ? -1.236 5.448 15.856 1.00 86.06 92 GLU A N 1
ATOM 705 C CA . GLU A 1 92 ? -2.292 5.524 16.876 1.00 86.06 92 GLU A CA 1
ATOM 706 C C . GLU A 1 92 ? -2.543 4.205 17.634 1.00 86.06 92 GLU A C 1
ATOM 708 O O . GLU A 1 92 ? -3.674 3.724 17.701 1.00 86.06 92 GLU A O 1
ATOM 713 N N . ARG A 1 93 ? -1.493 3.613 18.225 1.00 84.19 93 ARG A N 1
ATOM 714 C CA . ARG A 1 93 ? -1.584 2.343 18.978 1.00 84.19 93 ARG A CA 1
ATOM 715 C C . ARG A 1 93 ? -2.238 1.219 18.154 1.00 84.19 93 ARG A C 1
ATOM 717 O O . ARG A 1 93 ? -3.183 0.588 18.622 1.00 84.19 93 ARG A O 1
ATOM 724 N N . ARG A 1 94 ? -1.756 1.003 16.923 1.00 78.75 94 ARG A N 1
ATOM 725 C CA . ARG A 1 94 ? -2.239 -0.042 15.995 1.00 78.75 94 ARG A CA 1
ATOM 726 C C . ARG A 1 94 ? -3.689 0.118 15.551 1.00 78.75 94 ARG A C 1
ATOM 728 O O . ARG A 1 94 ? -4.376 -0.853 15.259 1.00 78.75 94 ARG A O 1
ATOM 735 N N . ARG A 1 95 ? -4.191 1.349 15.477 1.00 86.50 95 ARG A N 1
ATOM 736 C CA . ARG A 1 95 ? -5.488 1.602 14.827 1.00 86.50 95 ARG A CA 1
ATOM 737 C C . ARG A 1 95 ? -5.346 1.737 13.320 1.00 86.50 95 ARG A C 1
ATOM 739 O O . ARG A 1 95 ? -6.248 1.327 12.583 1.00 86.50 95 ARG A O 1
ATOM 746 N N . TYR A 1 96 ? -4.214 2.273 12.876 1.00 89.56 96 TYR A N 1
ATOM 747 C CA . TYR A 1 96 ? -3.929 2.507 11.471 1.00 89.56 96 TYR A CA 1
ATOM 748 C C . TYR A 1 96 ? -2.523 2.043 11.110 1.00 89.56 96 TYR A C 1
ATOM 750 O O . TYR A 1 96 ? -1.610 2.081 11.935 1.00 89.56 96 TYR A O 1
ATOM 758 N N . HIS A 1 97 ? -2.358 1.671 9.850 1.00 89.88 97 HIS A N 1
ATOM 759 C CA . HIS A 1 97 ? -1.061 1.497 9.223 1.00 89.88 97 HIS A CA 1
ATOM 760 C C . HIS A 1 97 ? -0.906 2.520 8.121 1.00 89.88 97 HIS A C 1
ATOM 762 O O . HIS A 1 97 ? -1.807 2.680 7.298 1.00 89.88 97 HIS A O 1
ATOM 768 N N . ARG A 1 98 ? 0.246 3.179 8.091 1.00 93.19 98 ARG A N 1
ATOM 769 C CA . ARG A 1 98 ? 0.680 3.961 6.945 1.00 93.19 98 ARG A CA 1
ATOM 770 C C . ARG A 1 98 ? 1.654 3.130 6.130 1.00 93.19 98 ARG A C 1
ATOM 772 O O . ARG A 1 98 ? 2.674 2.688 6.650 1.00 93.19 98 ARG A O 1
ATOM 779 N N . ILE A 1 99 ? 1.309 2.914 4.873 1.00 92.56 99 ILE A N 1
ATOM 780 C CA . ILE A 1 99 ? 2.046 2.086 3.930 1.00 92.56 99 ILE A CA 1
ATOM 781 C C . ILE A 1 99 ? 2.619 3.016 2.870 1.00 92.56 99 ILE A C 1
ATOM 783 O O . ILE A 1 99 ? 1.862 3.659 2.144 1.00 92.56 99 ILE A O 1
ATOM 787 N N . THR A 1 100 ? 3.939 3.093 2.771 1.00 94.31 100 THR A N 1
ATOM 788 C CA . THR A 1 100 ? 4.585 3.741 1.628 1.00 94.31 100 THR A CA 1
ATOM 789 C C . THR A 1 100 ? 4.679 2.708 0.518 1.00 94.31 100 THR A C 1
ATOM 791 O O . THR A 1 100 ? 5.191 1.610 0.743 1.00 94.31 100 THR A O 1
ATOM 794 N N . ALA A 1 101 ? 4.168 3.033 -0.665 1.00 93.44 101 ALA A N 1
ATOM 795 C CA . ALA A 1 101 ? 4.166 2.117 -1.793 1.00 93.44 101 ALA A CA 1
ATOM 796 C C . ALA A 1 101 ? 4.528 2.831 -3.098 1.00 93.44 101 ALA A C 1
ATOM 798 O O . ALA A 1 101 ? 4.129 3.972 -3.341 1.00 93.44 101 ALA A O 1
ATOM 799 N N . GLY A 1 102 ? 5.314 2.149 -3.926 1.00 91.56 102 GLY A N 1
ATOM 800 C CA . GLY A 1 102 ? 5.804 2.640 -5.206 1.00 91.56 102 GLY A CA 1
ATOM 801 C C . GLY A 1 102 ? 5.137 1.928 -6.376 1.00 91.56 102 GLY A C 1
ATOM 802 O O . GLY A 1 102 ? 4.875 0.727 -6.332 1.00 91.56 102 GLY A O 1
ATOM 803 N N . ARG A 1 103 ? 4.894 2.668 -7.453 1.00 91.31 103 ARG A N 1
ATOM 804 C CA . ARG A 1 103 ? 4.513 2.136 -8.760 1.00 91.31 103 ARG A CA 1
ATOM 805 C C . ARG A 1 103 ? 5.598 2.491 -9.766 1.00 91.31 103 ARG A C 1
ATOM 807 O O . ARG A 1 103 ? 5.900 3.670 -9.956 1.00 91.31 103 ARG A O 1
ATOM 814 N N . ARG A 1 104 ? 6.111 1.485 -10.474 1.00 82.38 104 ARG A N 1
ATOM 815 C CA . ARG A 1 104 ? 7.022 1.690 -11.606 1.00 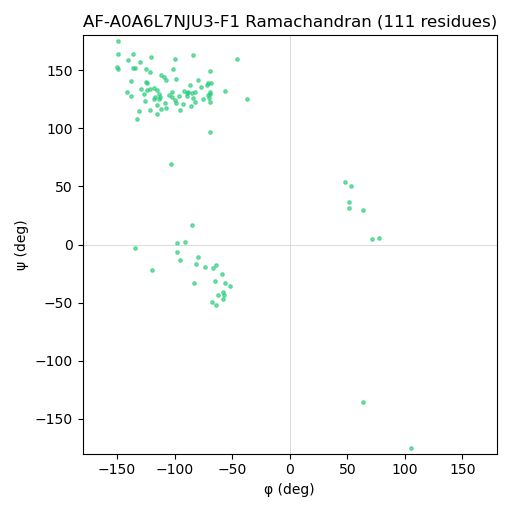82.38 104 ARG A CA 1
ATOM 816 C C . ARG A 1 104 ? 6.287 2.319 -12.793 1.00 82.38 104 ARG A C 1
ATOM 818 O O . ARG A 1 104 ? 5.205 1.877 -13.187 1.00 82.38 104 ARG A O 1
ATOM 825 N N . LEU A 1 105 ? 6.887 3.361 -13.344 1.00 77.44 105 LEU A N 1
ATOM 826 C CA . LEU A 1 105 ? 6.515 4.052 -14.572 1.00 77.44 105 LEU A CA 1
ATOM 827 C C . LEU A 1 105 ? 7.435 3.553 -15.710 1.00 77.44 105 LEU A C 1
ATOM 829 O O . LEU A 1 105 ? 8.471 2.951 -15.445 1.00 77.44 105 LEU A O 1
ATOM 833 N N . TYR A 1 106 ? 7.011 3.732 -16.965 1.00 69.88 106 TYR A N 1
ATOM 834 C CA . TYR A 1 106 ? 7.599 3.143 -18.185 1.00 69.88 106 TYR A CA 1
ATOM 835 C C . TYR A 1 106 ? 9.140 3.211 -18.325 1.00 69.88 106 TYR A C 1
ATOM 837 O O . TYR A 1 106 ? 9.814 4.046 -17.730 1.00 69.88 106 TYR A O 1
ATOM 845 N N . TYR A 1 107 ? 9.670 2.327 -19.180 1.00 59.94 107 TYR A N 1
ATOM 846 C CA . TYR A 1 107 ? 11.091 2.059 -19.424 1.00 59.94 107 TYR A CA 1
ATOM 847 C C . TYR A 1 107 ? 11.775 3.082 -20.350 1.00 59.94 107 TYR A C 1
ATOM 849 O O . TYR A 1 107 ? 11.242 3.446 -21.400 1.00 59.94 107 TYR A O 1
ATOM 857 N N . ARG A 1 108 ? 13.028 3.437 -20.036 1.00 56.34 108 ARG A N 1
ATOM 858 C CA . ARG A 1 108 ? 14.024 3.865 -21.029 1.00 56.34 108 ARG A CA 1
ATOM 859 C C . ARG A 1 108 ? 15.315 3.084 -20.793 1.00 56.34 108 ARG A C 1
ATOM 861 O O . ARG A 1 108 ? 15.955 3.238 -19.759 1.00 56.34 108 ARG A O 1
ATOM 868 N N . PHE A 1 109 ? 15.691 2.252 -21.760 1.00 52.03 109 PHE A N 1
ATOM 869 C CA . PHE A 1 109 ? 17.014 1.633 -21.789 1.00 52.03 109 PHE A CA 1
ATOM 870 C C . PHE A 1 109 ? 18.057 2.711 -22.088 1.00 52.03 109 PHE A C 1
ATOM 872 O O . PHE A 1 109 ? 17.910 3.453 -23.063 1.00 52.03 109 PHE A O 1
ATOM 879 N N . ILE A 1 110 ? 19.110 2.784 -21.277 1.00 54.41 110 ILE A N 1
ATOM 880 C CA . ILE A 1 110 ? 20.321 3.540 -21.607 1.00 54.41 110 ILE A CA 1
ATOM 881 C C . ILE A 1 110 ? 21.362 2.501 -22.035 1.00 54.41 110 ILE A C 1
ATOM 883 O O . ILE A 1 110 ? 22.287 2.175 -21.305 1.00 54.41 110 ILE A O 1
ATOM 887 N N . GLY A 1 111 ? 21.129 1.892 -23.200 1.00 45.88 111 GLY A N 1
ATOM 888 C CA . GLY A 1 111 ? 22.048 0.927 -23.799 1.00 45.88 111 GLY A CA 1
ATOM 889 C C . GLY A 1 111 ? 23.175 1.628 -24.558 1.00 45.88 111 GLY A C 1
ATOM 890 O O . GLY A 1 111 ? 22.904 2.407 -25.470 1.00 45.88 111 GLY A O 1
ATOM 891 N N . SER A 1 112 ? 24.399 1.314 -24.133 1.00 42.31 112 SER A N 1
ATOM 892 C CA . SER A 1 112 ? 25.746 1.684 -24.593 1.00 42.31 112 SER A CA 1
ATOM 893 C C . SER A 1 112 ? 25.961 1.818 -26.106 1.00 42.31 112 SER A C 1
ATOM 895 O O . SER A 1 112 ? 25.777 0.852 -26.852 1.00 42.31 112 SER A O 1
ATOM 897 N N . GLY A 1 113 ? 26.468 2.982 -26.522 1.00 41.34 113 GLY A N 1
ATOM 898 C CA . GLY A 1 113 ? 27.484 3.023 -27.580 1.00 41.34 113 GLY A CA 1
ATOM 899 C C . GLY A 1 113 ? 28.831 2.551 -27.046 1.00 41.34 113 GLY A C 1
ATOM 900 O O . GLY A 1 113 ? 29.026 2.647 -25.811 1.00 41.34 113 GLY A O 1
#

Foldseek 3Di:
DDDDFDFWKKKAFAPDPQIFIFTWDKAWPDWDWDDDPQKIWIKGKMKTKTFQPSNCRRVVHDPVCPVVDPQQRMWMQGPNFIWGFDDWDAPDPRGIIITMTIDTDDIDGPDDD

Solvent-accessible surface area (backbone atoms only — not comparable to full-atom values): 6354 Å² total; per-residue (Å²): 137,81,90,71,60,82,39,73,34,35,35,24,34,64,97,52,91,56,63,30,80,46,52,17,29,78,44,84,70,50,70,48,78,46,74,62,86,70,32,48,28,43,31,47,30,32,36,37,38,31,49,36,66,61,50,34,60,26,63,76,42,55,87,86,45,58,86,74,52,67,53,71,42,32,31,39,40,45,95,94,39,69,23,38,26,78,45,79,45,82,36,81,90,64,51,27,34,38,33,36,23,40,24,84,45,77,85,49,78,69,77,80,128

Sequence (113 aa):
MAIRLDRPVTVRRSGSTDSVNTWARVEDAGTFEETSGDSVYGVSQREFTVRFIPFLTALGATDGEVGAFDISKLEIVFEGHVYTATNLVELERRRYHRITAGRRLYYRFIGSG

Mean predicted aligned error: 7.27 Å

Nearest PDB structures (foldseek):
  2gjv-assembly1_A  TM=4.063E-01  e=8.341E-01  Salmonella enterica subsp. enterica serovar Typhimurium
  4acv-assembly1_B  TM=3.861E-01  e=6.731E-01  Listeria monocytogenes 10403S
  8huc-assembly1_C  TM=3.839E-01  e=3.545E+00  Pseudomonas aeruginosa UCBPP-PA14
  8huc-assembly2_B  TM=2.778E-01  e=2.074E+00  Pseudomonas aeruginosa UCBPP-PA14
  8huc-assembly2_D  TM=2.572E-01  e=1.966E+00  Pseudomonas aeruginosa UCBPP-PA14